Protein AF-A0A3L6QMI7-F1 (afdb_monomer_lite)

InterPro domains:
  IPR055312 F-box/LRR-repeat protein 15-like [PTHR34709] (1-131)
  IPR055411 F-box/LRR-repeat protein 15/At3g58940/PEG3-like, LRR domain [PF24758] (4-107)

Radius of gyration: 17.16 Å; chains: 1; bounding box: 44×55×35 Å

pLDDT: mean 78.12, std 17.53, range [36.97, 97.94]

Foldseek 3Di:
DDAVCPDQEDEAEDAPDADDDPPDDHQNANHQYYEYANYAYQVDVNLVRYLQHAYYYAYQHDHALEHEAAHAHHQEYHAAHEDDANQEYAHQYQNHAEYEHHYEHELNYDYHDNYPNHNYYYYDYHHPPDDDPPDDDDDDDDDDDDD

Sequence (147 aa):
MPSFARARSIRLNVNQLHLTPPARGGEFPVLERLSFTNCRFDAGALISRCPRLRVLELICCRALDTITVHSATVEELLVTGEGRRLRGVDIVAPLLKKFTLHSDVSVDFSMSLLAPMVENLSWNCRFACWLDPHKAVGMRLGRGGGA

Organism: Panicum miliaceum (NCBI:txid4540)

Secondary structure (DSSP, 8-state):
----TT-SEEEEE-SS-EEPPPSS----TT--EEEEES-EE-SHHHHTT-TT--EEEEES--S-SEEEEE-SS--EEEEEEEEEEEEEEEEE-TT--EEEEEEEEEEEEEEEEE-TT--EEEEEEEE---S-TT-------------

Structure (mmCIF, N/CA/C/O backbone):
data_AF-A0A3L6QMI7-F1
#
_entry.id   AF-A0A3L6QMI7-F1
#
loop_
_atom_site.group_PDB
_atom_site.id
_atom_site.type_symbol
_atom_site.label_atom_id
_atom_site.label_alt_id
_atom_site.label_comp_id
_atom_site.label_asym_id
_atom_site.label_entity_id
_atom_site.label_seq_id
_atom_site.pdbx_PDB_ins_code
_atom_site.Cartn_x
_atom_site.Cartn_y
_atom_site.Cartn_z
_atom_site.occupancy
_atom_site.B_iso_or_equiv
_atom_site.auth_seq_id
_atom_site.auth_comp_id
_atom_site.auth_asym_id
_atom_site.auth_atom_id
_atom_site.pdbx_PDB_model_num
ATOM 1 N N . MET A 1 1 ? -18.510 -14.373 -7.075 1.00 49.72 1 MET A N 1
ATOM 2 C CA . MET A 1 1 ? -17.507 -14.759 -6.056 1.00 49.72 1 MET A CA 1
ATOM 3 C C . MET A 1 1 ? -18.198 -14.909 -4.710 1.00 49.72 1 MET A C 1
ATOM 5 O O . MET A 1 1 ? -19.125 -14.143 -4.471 1.00 49.72 1 MET A O 1
ATOM 9 N N . PRO A 1 2 ? -17.780 -15.859 -3.858 1.00 49.62 2 PRO A N 1
ATOM 10 C CA . PRO A 1 2 ? -18.328 -16.007 -2.511 1.00 49.62 2 PRO A CA 1
ATOM 11 C C . PRO A 1 2 ? -18.156 -14.709 -1.710 1.00 49.62 2 PRO A C 1
ATOM 13 O O . PRO A 1 2 ? -17.102 -14.073 -1.759 1.00 49.62 2 PRO A O 1
ATOM 16 N N . SER A 1 3 ? -19.200 -14.293 -0.992 1.00 59.81 3 SER A N 1
ATOM 17 C CA . SER A 1 3 ? -19.146 -13.134 -0.104 1.00 59.81 3 SER A CA 1
ATOM 18 C C . SER A 1 3 ? -18.287 -13.480 1.109 1.00 59.81 3 SER A C 1
ATOM 20 O O . SER A 1 3 ? -18.748 -14.127 2.051 1.00 59.81 3 SER A O 1
ATOM 22 N N . PHE A 1 4 ? -17.033 -13.042 1.114 1.00 68.12 4 PHE A N 1
ATOM 23 C CA . PHE A 1 4 ? -16.136 -13.194 2.260 1.00 68.12 4 PHE A CA 1
ATOM 24 C C . PHE A 1 4 ? -16.458 -12.185 3.374 1.00 68.12 4 PHE A C 1
ATOM 26 O O . PHE A 1 4 ? -15.569 -11.547 3.927 1.00 68.12 4 PHE A O 1
ATOM 33 N N . ALA A 1 5 ? -17.739 -12.045 3.725 1.00 71.06 5 ALA A N 1
ATOM 34 C CA . ALA A 1 5 ? -18.245 -11.032 4.653 1.00 71.06 5 ALA A CA 1
ATOM 35 C C . ALA A 1 5 ? -17.635 -11.126 6.062 1.00 71.06 5 ALA A C 1
ATOM 37 O O . ALA A 1 5 ? -17.712 -10.177 6.835 1.00 71.06 5 ALA A O 1
ATOM 38 N N . ARG A 1 6 ? -17.028 -12.271 6.400 1.00 81.25 6 ARG A N 1
ATOM 39 C CA . ARG A 1 6 ? -16.357 -12.525 7.683 1.00 81.25 6 ARG A CA 1
ATOM 40 C C . ARG A 1 6 ? -14.831 -12.587 7.582 1.00 81.25 6 ARG A C 1
ATOM 42 O O . ARG A 1 6 ? -14.176 -12.741 8.611 1.00 81.25 6 ARG A O 1
ATOM 49 N N . ALA A 1 7 ? -14.257 -12.509 6.381 1.00 85.94 7 ALA A N 1
ATOM 50 C CA . ALA A 1 7 ? -12.811 -12.598 6.223 1.00 85.94 7 ALA A CA 1
ATOM 51 C C . ALA A 1 7 ? -12.149 -11.310 6.713 1.00 85.94 7 ALA A C 1
ATOM 53 O O . ALA A 1 7 ? -12.439 -10.223 6.221 1.00 85.94 7 ALA A O 1
ATOM 54 N N . ARG A 1 8 ? -11.242 -11.456 7.681 1.00 91.00 8 ARG A N 1
ATOM 55 C CA . ARG A 1 8 ? -10.414 -10.355 8.198 1.00 91.00 8 ARG A CA 1
ATOM 56 C C . ARG A 1 8 ? -9.059 -10.251 7.512 1.00 91.00 8 ARG A C 1
ATOM 58 O O . ARG A 1 8 ? -8.432 -9.201 7.564 1.00 91.00 8 ARG A O 1
ATOM 65 N N . SER A 1 9 ? -8.624 -11.324 6.861 1.00 92.62 9 SER A N 1
ATOM 66 C CA . SER A 1 9 ? -7.364 -11.391 6.132 1.00 92.62 9 SER A CA 1
ATOM 67 C C . SER A 1 9 ? -7.583 -12.097 4.802 1.00 92.62 9 SER A C 1
ATOM 69 O O . SER A 1 9 ? -8.156 -13.188 4.769 1.00 92.62 9 SER A O 1
ATOM 71 N N . ILE A 1 10 ? -7.145 -11.471 3.714 1.00 88.75 10 ILE A N 1
ATOM 72 C CA . ILE A 1 10 ? -7.153 -12.044 2.370 1.00 88.75 10 ILE A CA 1
ATOM 73 C C . ILE A 1 10 ? -5.737 -11.944 1.812 1.00 88.75 10 ILE A C 1
ATOM 75 O O . ILE A 1 10 ? -5.151 -10.864 1.758 1.00 88.75 10 ILE A O 1
ATOM 79 N N . ARG A 1 11 ? -5.204 -13.082 1.364 1.00 89.00 11 ARG A N 1
ATOM 80 C CA . ARG A 1 11 ? -3.946 -13.159 0.624 1.00 89.00 11 ARG A CA 1
ATOM 81 C C . ARG A 1 11 ? -4.220 -13.738 -0.754 1.00 89.00 11 ARG A C 1
ATOM 83 O O . ARG A 1 11 ? -4.779 -14.825 -0.871 1.00 89.00 11 ARG A O 1
ATOM 90 N N . LEU A 1 12 ? -3.816 -13.014 -1.786 1.00 84.31 12 LEU A N 1
ATOM 91 C CA . LEU A 1 12 ? -3.996 -13.384 -3.181 1.00 84.31 12 LEU A CA 1
ATOM 92 C C . LEU A 1 12 ? -2.621 -13.525 -3.819 1.00 84.31 12 LEU A C 1
ATOM 94 O O . LEU A 1 12 ? -1.958 -12.530 -4.093 1.00 84.31 12 LEU A O 1
ATOM 98 N N . ASN A 1 13 ? -2.202 -14.767 -4.048 1.00 84.94 13 ASN A N 1
ATOM 99 C CA . ASN A 1 13 ? -1.016 -15.085 -4.833 1.00 84.94 13 ASN A CA 1
ATOM 100 C C . ASN A 1 13 ? -1.475 -15.635 -6.179 1.00 84.94 13 ASN A C 1
ATOM 102 O O . ASN A 1 13 ? -1.874 -16.797 -6.270 1.00 84.94 13 ASN A O 1
ATOM 106 N N . VAL A 1 14 ? -1.496 -14.781 -7.200 1.00 73.06 14 VAL A N 1
ATOM 107 C CA . VAL A 1 14 ? -2.039 -15.152 -8.506 1.00 73.06 14 VAL A CA 1
ATOM 108 C C . VAL A 1 14 ? -1.064 -14.743 -9.598 1.00 73.06 14 VAL A C 1
ATOM 110 O O . VAL A 1 14 ? -0.921 -13.571 -9.938 1.00 73.06 14 VAL A O 1
ATOM 113 N N . ASN A 1 15 ? -0.380 -15.731 -10.170 1.00 71.94 15 ASN A N 1
ATOM 114 C CA . ASN A 1 15 ? 0.609 -15.498 -11.212 1.00 71.94 15 ASN A CA 1
ATOM 115 C C . ASN A 1 15 ? -0.056 -15.018 -12.509 1.00 71.94 15 ASN A C 1
ATOM 117 O O . ASN A 1 15 ? -0.797 -15.758 -13.144 1.00 71.94 15 ASN A O 1
ATOM 121 N N . GLN A 1 16 ? 0.270 -13.791 -12.926 1.00 63.25 16 GLN A N 1
ATOM 122 C CA . GLN A 1 16 ? -0.069 -13.215 -14.242 1.00 63.25 16 GLN A CA 1
ATOM 123 C C . GLN A 1 16 ? -1.563 -13.028 -14.561 1.00 63.25 16 GLN A C 1
ATOM 125 O O . GLN A 1 16 ? -1.882 -12.526 -15.637 1.00 63.25 16 GLN A O 1
ATOM 130 N N . LEU A 1 17 ? -2.475 -13.331 -13.640 1.00 64.69 17 LEU A N 1
ATOM 131 C CA . LEU A 1 17 ? -3.893 -13.040 -13.828 1.00 64.69 17 LEU A CA 1
ATOM 132 C C . LEU A 1 17 ? -4.187 -11.569 -13.531 1.00 64.69 17 LEU A C 1
ATOM 134 O O . LEU A 1 17 ? -3.773 -11.016 -12.508 1.00 64.69 17 LEU A O 1
ATOM 138 N N . HIS A 1 18 ? -4.916 -10.948 -14.455 1.00 64.31 18 HIS A N 1
ATOM 139 C CA . HIS A 1 18 ? -5.540 -9.653 -14.237 1.00 64.31 18 HIS A CA 1
ATOM 140 C C . HIS A 1 18 ? -6.736 -9.857 -13.317 1.00 64.31 18 HIS A C 1
ATOM 142 O O . HIS A 1 18 ? -7.742 -10.445 -13.706 1.00 64.31 18 HIS A O 1
ATOM 148 N N . LEU A 1 19 ? -6.606 -9.398 -12.079 1.00 63.03 19 LEU A N 1
ATOM 149 C CA . LEU A 1 19 ? -7.705 -9.411 -11.132 1.00 63.03 19 LEU A CA 1
ATOM 150 C C . LEU A 1 19 ? -8.490 -8.114 -11.330 1.00 63.03 19 LEU A C 1
ATOM 152 O O . LEU A 1 19 ? -8.003 -7.028 -11.030 1.00 63.03 19 LEU A O 1
ATOM 156 N N . THR A 1 20 ? -9.701 -8.216 -11.867 1.00 61.28 20 THR A N 1
ATOM 157 C CA . THR A 1 20 ? -10.639 -7.091 -11.890 1.00 61.28 20 THR A CA 1
ATOM 158 C C . THR A 1 20 ? -11.526 -7.195 -10.650 1.00 61.28 20 THR A C 1
ATOM 160 O O . THR A 1 20 ? -12.119 -8.256 -10.422 1.00 61.28 20 THR A O 1
ATOM 163 N N . PRO A 1 21 ? -11.642 -6.141 -9.824 1.00 59.41 21 PRO A N 1
ATOM 164 C CA . PRO A 1 21 ? -12.670 -6.110 -8.795 1.00 59.41 21 PRO A CA 1
ATOM 165 C C . PRO A 1 21 ? -14.043 -6.316 -9.460 1.00 59.41 21 PRO A C 1
ATOM 167 O O 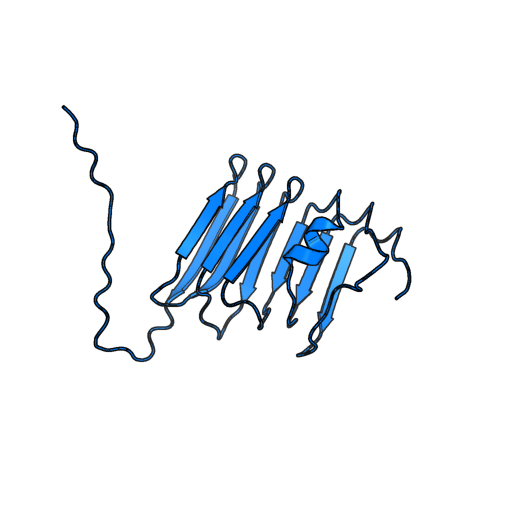. PRO A 1 21 ? -14.308 -5.705 -10.497 1.00 59.41 21 PRO A O 1
ATOM 170 N N . PRO A 1 22 ? -14.933 -7.165 -8.916 1.00 56.81 22 PRO A N 1
ATOM 171 C CA . PRO A 1 22 ? -16.249 -7.359 -9.513 1.00 56.81 22 PRO A CA 1
ATOM 172 C C . PRO A 1 22 ? -17.025 -6.036 -9.512 1.00 56.81 22 PRO A C 1
ATOM 174 O O . PRO A 1 22 ? -17.085 -5.363 -8.480 1.00 56.81 22 PRO A O 1
ATOM 177 N N . ALA A 1 23 ? -17.626 -5.697 -10.658 1.00 56.66 23 ALA A N 1
ATOM 178 C CA . ALA A 1 23 ? -18.305 -4.424 -10.925 1.00 56.66 23 ALA A CA 1
ATOM 179 C C . ALA A 1 23 ? -19.511 -4.137 -10.010 1.00 56.66 23 ALA A C 1
ATOM 181 O O . ALA A 1 23 ? -19.942 -2.993 -9.891 1.00 56.66 23 ALA A O 1
ATOM 182 N N . ARG A 1 24 ? -20.076 -5.165 -9.364 1.00 53.94 24 ARG A N 1
ATOM 183 C CA . ARG A 1 24 ? -21.168 -5.049 -8.393 1.00 53.94 24 ARG A CA 1
ATOM 184 C C . ARG A 1 24 ? -20.981 -6.071 -7.279 1.00 53.94 24 ARG A C 1
ATOM 186 O O . ARG A 1 24 ? -20.748 -7.243 -7.561 1.00 53.94 24 ARG A O 1
ATOM 193 N N . GLY A 1 25 ? -21.148 -5.624 -6.036 1.00 57.06 25 GLY A N 1
ATOM 194 C CA . GLY A 1 25 ? -21.323 -6.493 -4.872 1.00 57.06 25 GLY A CA 1
ATOM 195 C C . GLY A 1 25 ? -20.034 -7.105 -4.320 1.00 57.06 25 GLY A C 1
ATOM 196 O O . GLY A 1 25 ? -19.351 -7.900 -4.963 1.00 57.06 25 GLY A O 1
ATOM 197 N N . GLY A 1 26 ? -19.727 -6.755 -3.075 1.00 64.69 26 GLY A N 1
ATOM 198 C CA . GLY A 1 26 ? -18.705 -7.410 -2.265 1.00 64.69 26 GLY A CA 1
ATOM 199 C C . GLY A 1 26 ? -17.945 -6.409 -1.413 1.00 64.69 26 GLY A C 1
ATOM 200 O O . GLY A 1 26 ? -16.731 -6.277 -1.543 1.00 64.69 26 GLY A O 1
ATOM 201 N N . GLU A 1 27 ? -18.640 -5.653 -0.577 1.00 73.81 27 GLU A N 1
ATOM 202 C CA . GLU A 1 27 ? -17.933 -4.960 0.492 1.00 73.81 27 GLU A CA 1
ATOM 203 C C . GLU A 1 27 ? -17.214 -5.990 1.362 1.00 73.81 27 GLU A C 1
ATOM 205 O O . GLU A 1 27 ? -17.693 -7.113 1.563 1.00 73.81 27 GLU A O 1
ATOM 210 N N . PHE A 1 28 ? -16.054 -5.600 1.871 1.00 82.62 28 PHE A N 1
ATOM 211 C CA . PHE A 1 28 ? -15.297 -6.398 2.820 1.00 82.62 28 PHE A CA 1
ATOM 212 C C . PHE A 1 28 ? -15.320 -5.671 4.170 1.00 82.62 28 PHE A C 1
ATOM 214 O O . PHE A 1 28 ? -14.307 -5.113 4.596 1.00 82.62 28 PHE A O 1
ATOM 221 N N . PRO A 1 29 ? -16.486 -5.625 4.846 1.00 83.69 29 PRO A N 1
ATOM 222 C CA . PRO A 1 29 ? -16.735 -4.704 5.957 1.00 83.69 29 PRO A CA 1
ATOM 223 C C . PRO A 1 29 ? -15.859 -4.975 7.182 1.00 83.69 29 PRO A C 1
ATOM 225 O O . PRO A 1 29 ? -15.701 -4.107 8.036 1.00 83.69 29 PRO A O 1
ATOM 228 N N . VAL A 1 30 ? -15.297 -6.180 7.285 1.00 90.06 30 VAL A N 1
ATOM 229 C CA . VAL A 1 30 ? -14.444 -6.606 8.401 1.00 90.06 30 VAL A CA 1
ATOM 230 C C . VAL A 1 30 ? -13.009 -6.911 7.978 1.00 90.06 30 VAL A C 1
ATOM 232 O O . VAL A 1 30 ? -12.245 -7.41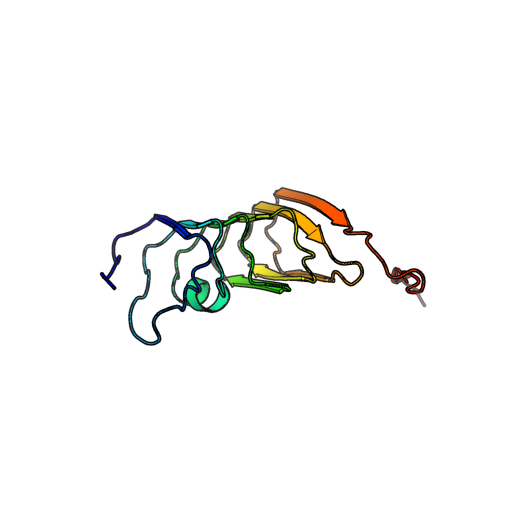4 8.796 1.00 90.06 30 VAL A O 1
ATOM 235 N N . LEU A 1 31 ? -12.637 -6.653 6.721 1.00 91.81 31 LEU A N 1
ATOM 236 C CA . LEU A 1 31 ? -11.299 -6.964 6.234 1.00 91.81 31 LEU A CA 1
ATOM 237 C C . LEU A 1 31 ? -10.290 -5.969 6.792 1.00 91.81 31 LEU A C 1
ATOM 239 O O . LEU A 1 31 ? -10.379 -4.773 6.539 1.00 91.81 31 LEU A O 1
ATOM 243 N N . GLU A 1 32 ? -9.327 -6.496 7.537 1.00 95.06 32 GLU A N 1
ATOM 244 C CA . GLU A 1 32 ? -8.280 -5.733 8.211 1.00 95.06 32 GLU A CA 1
ATOM 245 C C . GLU A 1 32 ? -6.935 -5.873 7.500 1.00 95.06 32 GLU A C 1
ATOM 247 O O . GLU A 1 32 ? -6.114 -4.961 7.568 1.00 95.06 32 GLU A O 1
ATOM 252 N N . ARG A 1 33 ? -6.696 -6.993 6.808 1.00 95.00 33 ARG A N 1
ATOM 253 C CA . ARG A 1 33 ? -5.443 -7.267 6.097 1.00 95.00 33 ARG A CA 1
ATOM 254 C C . ARG A 1 33 ? -5.698 -7.738 4.671 1.00 95.00 33 ARG A C 1
ATOM 256 O O . ARG A 1 33 ? -6.492 -8.651 4.440 1.00 95.00 33 ARG A O 1
ATOM 263 N N . LEU A 1 34 ? -4.975 -7.152 3.728 1.00 90.94 34 LEU A N 1
ATOM 264 C CA . LEU A 1 34 ? -5.042 -7.488 2.314 1.00 90.94 34 LEU A CA 1
ATOM 265 C C . LEU A 1 34 ? -3.629 -7.574 1.745 1.00 90.94 34 LEU A C 1
ATOM 267 O O . LEU A 1 34 ? -2.859 -6.623 1.835 1.00 90.94 34 LEU A O 1
ATOM 271 N N . SER A 1 35 ? -3.296 -8.719 1.163 1.00 90.75 35 SER A N 1
ATOM 272 C CA . SER A 1 35 ? -1.966 -8.994 0.628 1.00 90.75 35 SER A CA 1
ATOM 273 C C . SER A 1 35 ? -2.070 -9.521 -0.795 1.00 90.75 35 SER A C 1
ATOM 275 O O . SER A 1 35 ? -2.765 -10.507 -1.052 1.00 90.75 35 SER A O 1
ATOM 277 N N . PHE A 1 36 ? -1.388 -8.862 -1.723 1.00 86.50 36 PHE A N 1
ATOM 278 C CA . PHE A 1 36 ? -1.265 -9.278 -3.111 1.00 86.50 36 PHE A CA 1
ATOM 279 C C . PHE A 1 36 ? 0.158 -9.719 -3.392 1.00 86.50 36 PHE A C 1
ATOM 281 O O . PHE A 1 36 ? 1.114 -9.023 -3.067 1.00 86.50 36 PHE A O 1
ATOM 288 N N . THR A 1 37 ? 0.295 -10.863 -4.047 1.00 86.88 37 THR A N 1
ATOM 289 C CA . THR A 1 37 ? 1.575 -11.400 -4.487 1.00 86.88 37 THR A CA 1
ATOM 290 C C . THR A 1 37 ? 1.484 -11.780 -5.958 1.00 86.88 37 THR A C 1
ATOM 292 O O . THR A 1 37 ? 0.561 -12.482 -6.366 1.00 86.88 37 THR A O 1
ATOM 295 N N . ASN A 1 38 ? 2.434 -11.313 -6.769 1.00 80.88 38 ASN A N 1
ATOM 296 C CA . ASN A 1 38 ? 2.561 -11.639 -8.197 1.00 80.88 38 ASN A CA 1
ATOM 297 C C . ASN A 1 38 ? 1.364 -11.236 -9.086 1.00 80.88 38 ASN A C 1
ATOM 299 O O . ASN A 1 38 ? 1.292 -11.647 -10.253 1.00 80.88 38 ASN A O 1
ATOM 303 N N . CYS A 1 39 ? 0.466 -10.397 -8.565 1.00 71.25 39 CYS A N 1
ATOM 304 C CA . CYS A 1 39 ? -0.794 -10.025 -9.199 1.00 71.25 39 CYS A CA 1
ATOM 305 C C . CYS A 1 39 ? -0.652 -8.842 -10.170 1.00 71.25 39 CYS A C 1
ATOM 307 O O . CYS A 1 39 ? 0.231 -7.985 -10.049 1.00 71.25 39 CYS A O 1
ATOM 309 N N . ARG A 1 40 ? -1.570 -8.775 -11.141 1.00 72.12 40 ARG A N 1
ATOM 310 C CA . ARG A 1 40 ? -1.835 -7.576 -11.944 1.00 72.12 40 ARG A CA 1
ATOM 311 C C . ARG A 1 40 ? -3.143 -6.966 -11.444 1.00 72.12 40 ARG A C 1
ATOM 313 O O . ARG A 1 40 ? -4.204 -7.527 -11.706 1.00 72.12 40 ARG A O 1
ATOM 320 N N . PHE A 1 41 ? -3.058 -5.889 -10.664 1.00 65.44 41 PHE A N 1
ATOM 321 C CA . PHE A 1 41 ? -4.197 -5.394 -9.893 1.00 65.44 41 PHE A CA 1
ATOM 322 C C . PHE A 1 41 ? -4.209 -3.873 -9.772 1.00 65.44 41 PHE A C 1
ATOM 324 O O . PHE A 1 41 ? -3.166 -3.294 -9.488 1.00 65.44 41 PHE A O 1
ATOM 331 N N . ASP A 1 42 ? -5.382 -3.259 -9.929 1.00 67.88 42 ASP A N 1
ATOM 332 C CA . ASP A 1 42 ? -5.635 -1.886 -9.491 1.00 67.88 42 ASP A CA 1
ATOM 333 C C . ASP A 1 42 ? -6.086 -1.920 -8.026 1.00 67.88 42 ASP A C 1
ATOM 335 O O . ASP A 1 42 ? -7.226 -2.268 -7.704 1.00 67.88 42 ASP A O 1
ATOM 339 N N . ALA A 1 43 ? -5.152 -1.602 -7.128 1.00 66.38 43 ALA A N 1
ATOM 340 C CA . ALA A 1 43 ? -5.392 -1.621 -5.692 1.00 66.38 43 ALA A CA 1
ATOM 341 C C . ALA A 1 43 ? -6.482 -0.623 -5.266 1.00 66.38 43 ALA A C 1
ATOM 343 O O . ALA A 1 43 ? -7.218 -0.907 -4.317 1.00 66.38 43 ALA A O 1
ATOM 344 N N . GLY A 1 44 ? -6.641 0.500 -5.978 1.00 70.44 44 GLY A N 1
ATOM 345 C CA . GLY A 1 44 ? -7.534 1.590 -5.582 1.00 70.44 44 GLY A CA 1
ATOM 346 C C . GLY A 1 44 ? -8.995 1.155 -5.483 1.00 70.44 44 GLY A C 1
ATOM 347 O O . GLY A 1 44 ? -9.665 1.415 -4.482 1.00 70.44 44 GLY A O 1
ATOM 348 N N . ALA A 1 45 ? -9.470 0.399 -6.473 1.00 72.19 45 ALA A N 1
ATOM 349 C CA . ALA A 1 45 ? -10.861 -0.043 -6.552 1.00 72.19 45 ALA A CA 1
ATOM 350 C C . ALA A 1 45 ? -11.270 -1.066 -5.472 1.00 72.19 45 ALA A C 1
ATOM 352 O O . ALA A 1 45 ? -12.461 -1.252 -5.218 1.00 72.19 45 ALA A O 1
ATOM 353 N N . LEU A 1 46 ? -10.313 -1.749 -4.839 1.00 75.38 46 LEU A N 1
ATOM 354 C CA . LEU A 1 46 ? -10.594 -2.683 -3.744 1.00 75.38 46 LEU A CA 1
ATOM 355 C C . LEU A 1 46 ? -10.369 -2.051 -2.376 1.00 75.38 46 LEU A C 1
ATOM 357 O O . LEU A 1 46 ? -11.136 -2.331 -1.459 1.00 75.38 46 LEU A O 1
ATOM 361 N N . ILE A 1 47 ? -9.370 -1.175 -2.245 1.00 80.06 47 ILE A N 1
ATOM 362 C CA . ILE A 1 47 ? -9.132 -0.398 -1.023 1.00 80.06 47 ILE A CA 1
ATOM 363 C C . ILE A 1 47 ? -10.392 0.392 -0.647 1.00 80.06 47 ILE A C 1
ATOM 365 O O . ILE A 1 47 ? -10.811 0.351 0.509 1.00 80.06 47 ILE A O 1
ATOM 369 N N . SER A 1 48 ? -11.064 1.007 -1.626 1.00 82.12 48 SER A N 1
ATOM 370 C CA . SER A 1 48 ? -12.314 1.753 -1.415 1.00 82.12 48 SER A CA 1
ATOM 371 C C . SER A 1 48 ? -13.476 0.906 -0.869 1.00 82.12 48 SER A C 1
ATOM 373 O O . SER A 1 48 ? -14.429 1.451 -0.320 1.00 82.12 48 SER A O 1
ATOM 375 N N . ARG A 1 49 ? -13.398 -0.429 -0.971 1.00 81.81 49 ARG A N 1
ATOM 376 C CA . ARG A 1 49 ? -14.420 -1.387 -0.503 1.00 81.81 49 ARG A CA 1
ATOM 377 C C . ARG A 1 49 ? -14.111 -2.009 0.861 1.00 81.81 49 ARG A C 1
ATOM 379 O O . ARG A 1 49 ? -14.856 -2.887 1.308 1.00 81.81 49 ARG A O 1
ATOM 386 N N . CYS A 1 50 ? -13.009 -1.615 1.494 1.00 88.06 50 CYS A N 1
ATOM 387 C CA . CYS A 1 50 ? -12.512 -2.216 2.729 1.00 88.06 50 CYS A CA 1
ATOM 388 C C . CYS A 1 50 ? -12.454 -1.161 3.852 1.00 88.06 50 CYS A C 1
ATOM 390 O O . CYS A 1 50 ? -11.373 -0.673 4.177 1.00 88.06 50 CYS A O 1
ATOM 392 N N . PRO A 1 51 ? -13.590 -0.813 4.488 1.00 89.06 51 PRO A N 1
ATOM 393 C CA . PRO A 1 51 ? -13.678 0.293 5.453 1.00 89.06 51 PRO A CA 1
ATOM 394 C C . PRO A 1 51 ? -12.926 0.053 6.772 1.00 89.06 51 PRO A C 1
ATOM 396 O O . PRO A 1 51 ? -12.919 0.917 7.641 1.00 89.06 51 PRO A O 1
ATOM 399 N N . ARG A 1 52 ? -12.342 -1.133 6.967 1.00 92.94 52 ARG A N 1
ATOM 400 C CA . ARG A 1 52 ? -11.545 -1.491 8.149 1.00 92.94 52 ARG A CA 1
ATOM 401 C C . ARG A 1 52 ? -10.130 -1.930 7.791 1.00 92.94 52 ARG A C 1
ATOM 403 O O . ARG A 1 52 ? -9.450 -2.504 8.638 1.00 92.94 52 ARG A O 1
ATOM 410 N N . LEU A 1 53 ? -9.689 -1.683 6.557 1.00 94.50 53 LEU A N 1
ATOM 411 C CA . LEU A 1 53 ? -8.387 -2.141 6.099 1.00 94.50 53 LEU A CA 1
ATOM 412 C C . LEU A 1 53 ? -7.282 -1.417 6.861 1.00 94.50 53 LEU A C 1
ATOM 414 O O . LEU A 1 53 ? -7.161 -0.202 6.743 1.00 94.50 53 LEU A O 1
ATOM 418 N N . ARG A 1 54 ? -6.469 -2.170 7.599 1.00 96.50 54 ARG A N 1
ATOM 419 C CA . ARG A 1 54 ? -5.333 -1.663 8.375 1.00 96.50 54 ARG A CA 1
ATOM 420 C C . ARG A 1 54 ? -4.002 -1.997 7.726 1.00 96.50 54 ARG A C 1
ATOM 422 O O . ARG A 1 54 ? -3.088 -1.192 7.800 1.00 96.50 54 ARG A O 1
ATOM 429 N N . VAL A 1 55 ? -3.887 -3.158 7.087 1.00 96.94 55 VAL A N 1
ATOM 430 C CA . VAL A 1 55 ? -2.633 -3.609 6.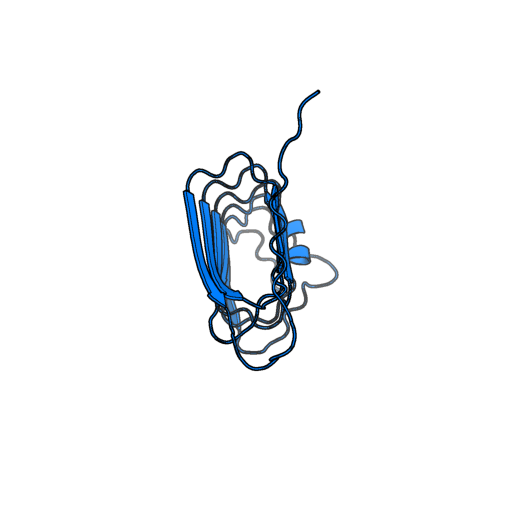474 1.00 96.94 55 VAL A CA 1
ATOM 431 C C . VAL A 1 55 ? -2.835 -3.891 4.998 1.00 96.94 55 VAL A C 1
ATOM 433 O O . VAL A 1 55 ? -3.703 -4.688 4.630 1.00 96.94 55 VAL A O 1
ATOM 436 N N . LEU A 1 56 ? -1.999 -3.271 4.172 1.00 94.00 56 LEU A N 1
ATOM 437 C CA . LEU A 1 56 ? -1.933 -3.499 2.738 1.00 94.00 56 LEU A CA 1
ATOM 438 C C . LEU A 1 56 ? -0.520 -3.930 2.335 1.00 94.00 56 LEU A C 1
ATOM 440 O O . LEU A 1 56 ? 0.452 -3.216 2.573 1.00 94.00 56 LEU A O 1
ATOM 444 N N . GLU A 1 57 ? -0.417 -5.079 1.676 1.00 93.06 57 GLU A N 1
ATOM 445 C CA . GLU A 1 57 ? 0.840 -5.598 1.137 1.00 93.06 57 GLU A CA 1
ATOM 446 C C . GLU A 1 57 ? 0.727 -5.772 -0.382 1.00 93.06 57 GLU A C 1
ATOM 448 O O . GLU A 1 57 ? -0.174 -6.447 -0.884 1.00 93.06 57 GLU A O 1
ATOM 453 N N . LEU A 1 58 ? 1.660 -5.176 -1.119 1.00 88.88 58 LEU A N 1
ATOM 454 C CA . LEU A 1 58 ? 1.796 -5.264 -2.568 1.00 88.88 58 LEU A CA 1
ATOM 455 C C . LEU A 1 58 ? 3.174 -5.853 -2.878 1.00 88.88 58 LEU A C 1
ATOM 457 O O . LEU A 1 58 ? 4.176 -5.147 -2.836 1.00 88.88 58 LEU A O 1
ATOM 461 N N . ILE A 1 59 ? 3.223 -7.153 -3.161 1.00 88.25 59 ILE A N 1
ATOM 462 C CA . ILE A 1 59 ? 4.460 -7.924 -3.321 1.00 88.25 59 ILE A CA 1
ATOM 463 C C . ILE A 1 59 ? 4.573 -8.396 -4.770 1.00 88.25 59 ILE A C 1
ATOM 465 O O . ILE A 1 59 ? 3.721 -9.126 -5.278 1.00 88.25 59 ILE A O 1
ATOM 469 N N . CYS A 1 60 ? 5.641 -8.008 -5.458 1.00 83.19 60 CYS A N 1
ATOM 470 C CA . CYS A 1 60 ? 5.931 -8.395 -6.838 1.00 83.19 60 CYS A CA 1
ATOM 471 C C . CYS A 1 60 ? 4.753 -8.144 -7.805 1.00 83.19 60 CYS A C 1
ATOM 473 O O . CYS A 1 60 ? 4.553 -8.895 -8.764 1.00 83.19 60 CYS A O 1
ATOM 475 N N . CYS A 1 61 ? 3.944 -7.107 -7.559 1.00 76.25 61 CYS A N 1
ATOM 476 C CA . CYS A 1 61 ? 2.802 -6.752 -8.401 1.00 76.25 61 CYS A CA 1
ATOM 477 C C . CYS A 1 61 ? 3.281 -6.085 -9.701 1.00 76.25 61 CYS A C 1
ATOM 479 O O . CYS A 1 61 ? 4.072 -5.148 -9.680 1.00 76.25 61 CYS A O 1
ATOM 481 N N . ARG A 1 62 ? 2.831 -6.587 -10.859 1.00 67.94 62 ARG A N 1
ATOM 482 C CA . ARG A 1 62 ? 3.486 -6.337 -12.166 1.00 67.94 62 ARG A CA 1
ATOM 483 C C . ARG A 1 62 ? 2.781 -5.345 -13.097 1.00 67.94 62 ARG A C 1
ATOM 485 O O . ARG A 1 62 ? 3.265 -5.155 -14.209 1.00 67.94 62 ARG A O 1
ATOM 492 N N . ALA A 1 63 ? 1.643 -4.781 -12.694 1.00 60.06 63 ALA A N 1
ATOM 493 C CA . ALA A 1 63 ? 0.755 -4.018 -13.584 1.00 60.06 63 ALA A CA 1
ATOM 494 C C . ALA A 1 63 ? 0.659 -2.512 -13.305 1.00 60.06 63 ALA A C 1
ATOM 496 O O . ALA A 1 63 ? -0.099 -1.844 -13.997 1.00 60.06 63 ALA A O 1
ATOM 497 N N . LEU A 1 64 ? 1.377 -1.984 -12.313 1.00 65.31 64 LEU A N 1
ATOM 498 C CA . LEU A 1 64 ? 1.249 -0.587 -11.908 1.00 65.31 64 LEU A CA 1
ATOM 499 C C . LEU A 1 64 ? 2.579 0.137 -12.117 1.00 65.31 64 LEU A C 1
ATOM 501 O O . LEU A 1 64 ? 3.527 -0.087 -11.369 1.00 65.31 64 LEU A O 1
ATOM 505 N N . ASP A 1 65 ? 2.637 1.001 -13.132 1.00 79.12 65 ASP A N 1
ATOM 506 C CA . ASP A 1 65 ? 3.729 1.974 -13.281 1.00 79.12 65 ASP A CA 1
ATOM 507 C C . ASP A 1 65 ? 3.679 3.006 -12.146 1.00 79.12 65 ASP A C 1
ATOM 509 O O . ASP A 1 65 ? 4.717 3.482 -11.692 1.00 79.12 65 ASP A O 1
ATOM 513 N N . THR A 1 66 ? 2.478 3.291 -11.639 1.00 84.00 66 THR A N 1
ATOM 514 C CA . THR A 1 66 ? 2.244 4.165 -10.490 1.00 84.00 66 THR A CA 1
ATOM 515 C C . THR A 1 66 ? 1.360 3.457 -9.475 1.00 84.00 66 THR A C 1
ATOM 517 O O . THR A 1 66 ? 0.305 2.931 -9.826 1.00 84.00 66 THR A O 1
ATOM 520 N N . ILE A 1 67 ? 1.773 3.451 -8.211 1.00 84.94 67 ILE A N 1
ATOM 521 C CA . ILE A 1 67 ? 0.985 2.895 -7.108 1.00 84.94 67 ILE A CA 1
ATOM 522 C C . ILE A 1 67 ? 0.195 4.021 -6.450 1.00 84.94 67 ILE A C 1
ATOM 524 O O . ILE A 1 67 ? 0.786 4.952 -5.913 1.00 84.94 67 ILE A O 1
ATOM 528 N N . THR A 1 68 ? -1.132 3.910 -6.454 1.00 87.69 68 THR A N 1
ATOM 529 C CA . THR A 1 68 ? -2.041 4.859 -5.798 1.00 87.69 68 THR A CA 1
ATOM 530 C C . THR A 1 68 ? -2.731 4.196 -4.610 1.00 87.69 68 THR A C 1
ATOM 532 O O . THR A 1 68 ? -3.458 3.212 -4.778 1.00 87.69 68 THR A O 1
ATOM 535 N N . VAL A 1 69 ? -2.520 4.725 -3.405 1.00 89.25 69 V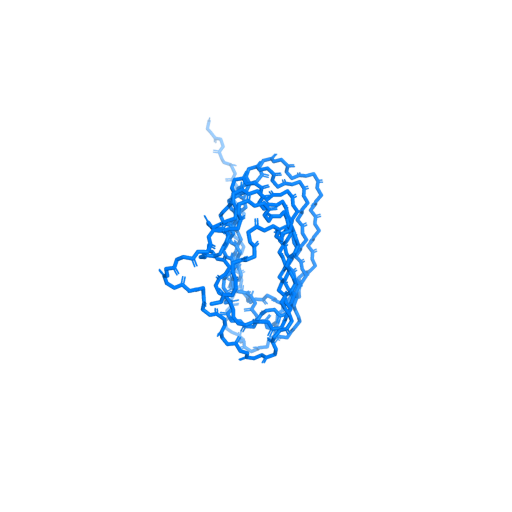AL A N 1
ATOM 536 C CA . VAL A 1 69 ? -3.144 4.236 -2.166 1.00 89.25 69 VAL A CA 1
ATOM 537 C C . VAL A 1 69 ? -3.848 5.393 -1.480 1.00 89.25 69 VAL A C 1
ATOM 539 O O . VAL A 1 69 ? -3.226 6.180 -0.772 1.00 89.25 69 VAL A O 1
ATOM 542 N N . HIS A 1 70 ? -5.161 5.485 -1.668 1.00 91.81 70 HIS A N 1
ATOM 543 C CA . HIS A 1 70 ? -6.007 6.449 -0.967 1.00 91.81 70 HIS A CA 1
ATOM 544 C C . HIS A 1 70 ? -6.877 5.691 0.030 1.00 91.81 70 HIS A C 1
ATOM 546 O O . HIS A 1 70 ? -7.806 4.981 -0.355 1.00 91.81 70 HIS A O 1
ATOM 552 N N . SER A 1 71 ? -6.541 5.780 1.315 1.00 91.25 71 SER A N 1
ATOM 553 C CA . SER A 1 71 ? -7.270 5.086 2.375 1.00 91.25 71 SER A CA 1
ATOM 554 C C . SER A 1 71 ? -7.190 5.829 3.694 1.00 91.25 71 SER A C 1
ATOM 556 O O . SER A 1 71 ? -6.108 6.088 4.204 1.00 91.25 71 SER A O 1
ATOM 558 N N . ALA A 1 72 ? -8.341 6.088 4.307 1.00 93.19 72 ALA A N 1
ATOM 559 C CA . ALA A 1 72 ? -8.392 6.700 5.628 1.00 93.19 72 ALA A CA 1
ATOM 560 C C . ALA A 1 72 ? -7.995 5.743 6.767 1.00 93.19 72 ALA A C 1
ATOM 562 O O . ALA A 1 72 ? -7.768 6.211 7.876 1.00 93.19 72 ALA A O 1
ATOM 563 N N . THR A 1 73 ? -7.929 4.426 6.528 1.00 94.88 73 THR A N 1
ATOM 564 C CA . THR A 1 73 ? -7.824 3.419 7.602 1.00 94.88 73 THR A CA 1
ATOM 565 C C . THR A 1 73 ? -6.525 2.629 7.623 1.00 94.88 73 THR A C 1
ATOM 567 O O . THR A 1 73 ? -6.250 1.964 8.619 1.00 94.88 73 THR A O 1
ATOM 570 N N . VAL A 1 74 ? -5.748 2.661 6.538 1.00 96.31 74 VAL A N 1
ATOM 571 C CA . VAL A 1 74 ? -4.514 1.873 6.440 1.00 96.31 74 VAL A CA 1
ATOM 572 C C . VAL A 1 74 ? -3.480 2.415 7.424 1.00 96.31 74 VAL A C 1
ATOM 574 O O . VAL A 1 74 ? -3.141 3.593 7.390 1.00 96.31 74 VAL A O 1
ATOM 577 N N . GLU A 1 75 ? -2.973 1.525 8.272 1.00 97.56 75 GLU A N 1
ATOM 578 C CA . GLU A 1 75 ? -1.947 1.768 9.287 1.00 97.56 75 GLU A CA 1
ATOM 579 C C . GLU A 1 75 ? -0.575 1.230 8.847 1.00 97.56 75 GLU A C 1
ATOM 581 O O . GLU A 1 75 ? 0.459 1.785 9.216 1.00 97.56 75 GLU A O 1
ATOM 586 N N . GLU A 1 76 ? -0.545 0.175 8.028 1.00 97.88 76 GLU A N 1
ATOM 587 C CA . GLU A 1 76 ? 0.682 -0.444 7.525 1.00 97.88 76 GLU A CA 1
ATOM 588 C C . GLU A 1 76 ? 0.609 -0.664 6.009 1.00 97.88 76 GLU A C 1
ATOM 590 O O . GLU A 1 76 ? -0.319 -1.300 5.501 1.00 97.88 76 GLU A O 1
ATOM 595 N N . LEU A 1 77 ? 1.620 -0.174 5.292 1.00 94.69 77 LEU A N 1
ATOM 596 C CA . LEU A 1 77 ? 1.774 -0.345 3.851 1.00 94.69 77 LEU A CA 1
ATOM 597 C C . LEU A 1 77 ? 3.143 -0.947 3.526 1.00 94.69 77 LEU A C 1
ATOM 599 O O . LEU A 1 77 ? 4.184 -0.365 3.833 1.00 94.69 77 LEU A O 1
ATOM 603 N N . LEU A 1 78 ? 3.129 -2.089 2.847 1.00 93.94 78 LEU A N 1
ATOM 604 C CA . LEU A 1 78 ? 4.310 -2.739 2.296 1.00 93.94 78 LEU A CA 1
ATOM 605 C C . LEU A 1 78 ? 4.205 -2.776 0.776 1.00 93.94 78 LEU A C 1
ATOM 607 O O . LEU A 1 78 ? 3.263 -3.343 0.227 1.00 93.94 78 LEU A O 1
ATOM 611 N N . VAL A 1 79 ? 5.206 -2.230 0.101 1.00 90.56 79 VAL A N 1
ATOM 612 C CA . VAL A 1 79 ? 5.374 -2.318 -1.346 1.00 90.56 79 VAL A CA 1
ATOM 613 C C . VAL A 1 79 ? 6.736 -2.928 -1.620 1.00 90.56 79 VAL A C 1
ATOM 615 O O . VAL A 1 79 ? 7.761 -2.328 -1.300 1.00 90.56 79 VAL A O 1
ATOM 618 N N . THR A 1 80 ? 6.763 -4.115 -2.215 1.00 89.06 80 THR A N 1
ATOM 619 C CA . THR A 1 80 ? 8.006 -4.760 -2.637 1.00 89.06 80 THR A CA 1
ATOM 620 C C . THR A 1 80 ? 7.895 -5.296 -4.055 1.00 89.06 80 THR A C 1
ATOM 622 O O . THR A 1 80 ? 6.836 -5.758 -4.475 1.00 89.06 80 THR A O 1
ATOM 625 N N . GLY A 1 81 ? 8.980 -5.263 -4.818 1.00 80.81 81 GLY A N 1
ATOM 626 C CA . GLY A 1 81 ? 9.000 -5.858 -6.148 1.00 80.81 81 GLY A CA 1
ATOM 627 C C . GLY A 1 81 ? 10.306 -5.615 -6.884 1.00 80.81 81 GLY A C 1
ATOM 628 O O . GLY A 1 81 ? 10.759 -4.488 -7.006 1.00 80.81 81 GLY A O 1
ATOM 629 N N . GLU A 1 82 ? 10.891 -6.678 -7.422 1.00 70.81 82 GLU A N 1
ATOM 630 C CA . GLU A 1 82 ? 12.137 -6.597 -8.185 1.00 70.81 82 GLU A CA 1
ATOM 631 C C . GLU A 1 82 ? 11.873 -6.815 -9.683 1.00 70.81 82 GLU A C 1
ATOM 633 O O . GLU A 1 82 ? 10.955 -7.545 -10.076 1.00 70.81 82 GLU A O 1
ATOM 638 N N . GLY A 1 83 ? 12.669 -6.171 -10.538 1.00 64.62 83 GLY A N 1
ATOM 639 C CA . GLY A 1 83 ? 12.651 -6.349 -11.989 1.00 64.62 83 GLY A CA 1
ATOM 640 C C . GLY A 1 83 ? 11.687 -5.443 -12.763 1.00 64.62 83 GLY A C 1
ATOM 641 O O . GLY A 1 83 ? 11.419 -5.718 -13.935 1.00 64.62 83 GLY A O 1
ATOM 642 N N . ARG A 1 84 ? 11.144 -4.374 -12.159 1.00 68.25 84 ARG A N 1
ATOM 643 C CA . ARG A 1 84 ? 10.308 -3.368 -12.854 1.00 68.25 84 ARG A CA 1
ATOM 644 C C . ARG A 1 84 ? 10.614 -1.955 -12.407 1.00 68.25 84 ARG A C 1
ATOM 646 O O . ARG A 1 84 ? 10.914 -1.733 -11.251 1.00 68.25 84 ARG A O 1
ATOM 653 N N . ARG A 1 85 ? 10.472 -1.006 -13.335 1.00 79.75 85 ARG A N 1
ATOM 654 C CA . ARG A 1 85 ? 10.742 0.416 -13.110 1.00 79.75 85 ARG A CA 1
ATOM 655 C C . ARG A 1 85 ? 9.475 1.118 -12.636 1.00 79.75 85 ARG A C 1
ATOM 657 O O . ARG A 1 85 ? 8.704 1.599 -13.464 1.00 79.75 85 ARG A O 1
ATOM 664 N N . LEU A 1 86 ? 9.255 1.154 -11.327 1.00 84.56 86 LEU A N 1
ATOM 665 C CA . LEU A 1 86 ? 8.169 1.946 -10.757 1.00 84.56 86 LEU A CA 1
ATOM 666 C C . LEU A 1 86 ? 8.390 3.426 -11.110 1.00 84.56 86 LEU A C 1
ATOM 668 O O . LEU A 1 86 ? 9.479 3.949 -10.884 1.00 84.56 86 LEU A O 1
ATOM 672 N N . ARG A 1 87 ? 7.381 4.081 -11.686 1.00 87.75 87 ARG A N 1
ATOM 673 C CA . ARG A 1 87 ? 7.405 5.498 -12.084 1.00 87.75 87 ARG A CA 1
ATOM 674 C C . ARG A 1 87 ? 6.807 6.420 -11.040 1.00 87.75 87 ARG A C 1
ATOM 676 O O . ARG A 1 87 ? 7.151 7.599 -10.996 1.00 87.75 87 ARG A O 1
ATOM 683 N N . GLY A 1 88 ? 5.942 5.909 -10.174 1.00 87.75 88 GLY A N 1
ATOM 684 C CA . GLY A 1 88 ? 5.535 6.720 -9.046 1.00 87.75 88 GLY A CA 1
ATOM 685 C C . GLY A 1 88 ? 4.756 6.033 -7.951 1.00 87.75 88 GLY A C 1
ATOM 686 O O . GLY A 1 88 ? 4.303 4.894 -8.067 1.00 87.75 88 GLY A O 1
ATOM 687 N N . VAL A 1 89 ? 4.615 6.773 -6.862 1.00 88.19 89 VAL A N 1
ATOM 688 C CA . VAL A 1 89 ? 3.823 6.400 -5.695 1.00 88.19 89 VAL A CA 1
ATOM 689 C C . VAL A 1 89 ? 3.041 7.626 -5.245 1.00 88.19 89 VAL A C 1
ATOM 691 O O . VAL A 1 89 ? 3.633 8.670 -4.994 1.00 88.19 89 VAL A O 1
ATOM 694 N N . ASP A 1 90 ? 1.727 7.497 -5.116 1.00 90.88 90 ASP A N 1
ATOM 695 C CA . ASP A 1 90 ? 0.858 8.511 -4.526 1.00 90.88 90 ASP A CA 1
ATOM 696 C C . ASP A 1 90 ? 0.053 7.893 -3.383 1.00 90.88 90 ASP A C 1
ATOM 698 O O . ASP A 1 90 ? -0.752 6.976 -3.575 1.00 90.88 90 ASP A O 1
ATOM 702 N N . ILE A 1 91 ? 0.315 8.362 -2.168 1.00 92.44 91 ILE A N 1
ATOM 703 C CA . ILE A 1 91 ? -0.275 7.832 -0.943 1.00 92.44 91 ILE A CA 1
ATOM 704 C C . ILE A 1 91 ? -1.005 8.957 -0.221 1.00 92.44 91 ILE A C 1
ATOM 706 O O . ILE A 1 91 ? -0.402 9.951 0.170 1.00 92.44 91 ILE A O 1
ATOM 710 N N . VAL A 1 92 ? -2.290 8.740 0.041 1.00 94.94 92 VAL A N 1
ATOM 711 C CA . VAL A 1 92 ? -3.130 9.557 0.919 1.00 94.94 92 VAL A CA 1
ATOM 712 C C . VAL A 1 92 ? -3.659 8.634 2.005 1.00 94.94 92 VAL A C 1
ATOM 714 O O . VAL A 1 92 ? -4.634 7.907 1.800 1.00 94.94 92 VAL A O 1
ATOM 717 N N . ALA A 1 93 ? -2.969 8.612 3.143 1.00 95.38 93 ALA A N 1
ATOM 718 C CA . ALA A 1 93 ? -3.258 7.685 4.227 1.00 95.38 93 ALA A CA 1
ATOM 719 C C . ALA A 1 93 ? -3.000 8.327 5.599 1.00 95.38 93 ALA A C 1
ATOM 721 O O . ALA A 1 93 ? -1.917 8.176 6.165 1.00 95.38 93 ALA A O 1
ATOM 722 N N . PRO A 1 94 ? -3.982 9.061 6.157 1.00 96.12 94 PRO A N 1
ATOM 723 C CA . PRO A 1 94 ? -3.786 9.850 7.369 1.00 96.12 94 PRO A CA 1
ATOM 724 C C . PRO A 1 94 ? -3.458 9.032 8.620 1.00 96.12 94 PRO A C 1
ATOM 726 O O . PRO A 1 94 ? -2.850 9.579 9.532 1.00 96.12 94 PRO A O 1
ATOM 729 N N . LEU A 1 95 ? -3.824 7.747 8.666 1.00 97.00 95 LEU A N 1
ATOM 730 C CA . LEU A 1 95 ? -3.556 6.852 9.799 1.00 97.00 95 LEU A CA 1
ATOM 731 C C . LEU A 1 95 ? -2.350 5.925 9.584 1.00 97.00 95 LEU A C 1
ATOM 733 O O . LEU A 1 95 ? -2.096 5.058 10.420 1.00 97.00 95 LEU A O 1
ATOM 737 N N . LEU A 1 96 ? -1.609 6.092 8.486 1.00 97.69 96 LEU A N 1
ATOM 738 C CA . LEU A 1 96 ? -0.470 5.243 8.158 1.00 97.69 96 LEU A CA 1
ATOM 739 C C . LEU A 1 96 ? 0.655 5.465 9.170 1.00 97.69 96 LEU A C 1
ATOM 741 O O . LEU A 1 96 ? 1.158 6.574 9.281 1.00 97.69 96 LEU A O 1
ATOM 745 N N . LYS A 1 97 ? 1.064 4.404 9.867 1.00 97.94 97 LYS A N 1
ATOM 746 C CA . LYS A 1 97 ? 2.145 4.394 10.866 1.00 97.94 97 LYS A CA 1
ATOM 747 C C . LYS A 1 97 ? 3.427 3.790 10.317 1.00 97.94 97 LYS A C 1
ATOM 749 O O . LYS A 1 97 ? 4.522 4.217 10.681 1.00 97.94 97 LYS A O 1
ATOM 754 N N . LYS A 1 98 ? 3.301 2.783 9.447 1.00 97.81 98 LYS A N 1
ATOM 755 C CA . LYS A 1 98 ? 4.433 2.063 8.863 1.00 97.81 98 LYS A CA 1
ATOM 756 C C . LYS A 1 98 ? 4.335 2.028 7.350 1.00 97.81 98 LYS A C 1
ATOM 758 O O . LYS A 1 98 ? 3.356 1.530 6.799 1.00 97.81 98 LYS A O 1
ATOM 763 N N . PHE A 1 99 ? 5.388 2.485 6.688 1.00 95.69 99 PHE A N 1
ATOM 764 C CA . PHE A 1 99 ? 5.521 2.409 5.245 1.00 95.69 99 PHE A CA 1
ATOM 765 C C . PHE A 1 99 ? 6.870 1.809 4.848 1.00 95.69 99 PHE A C 1
ATOM 767 O O . PHE A 1 99 ? 7.932 2.261 5.280 1.00 95.69 99 PHE A O 1
ATOM 774 N N . THR A 1 100 ? 6.831 0.779 4.007 1.00 95.25 100 THR A N 1
ATOM 775 C CA . THR A 1 100 ? 8.019 0.148 3.432 1.00 95.25 100 THR A CA 1
ATOM 776 C C . THR A 1 100 ? 7.909 0.096 1.916 1.00 95.25 100 THR A C 1
ATOM 778 O O . THR A 1 100 ? 6.929 -0.426 1.387 1.00 95.25 100 THR A O 1
ATOM 781 N N . LEU A 1 101 ? 8.935 0.599 1.231 1.00 91.50 101 LEU A N 1
ATOM 782 C CA . LEU A 1 101 ? 9.077 0.558 -0.22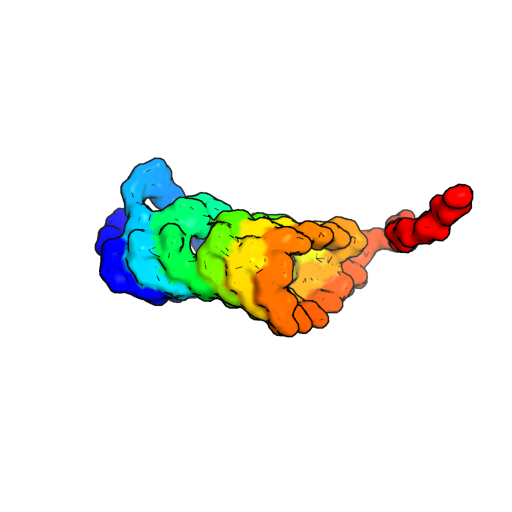1 1.00 91.50 101 LEU A CA 1
ATOM 783 C C . LEU A 1 101 ? 10.421 -0.077 -0.587 1.00 91.50 101 LEU A C 1
ATOM 785 O O . LEU A 1 101 ? 11.473 0.495 -0.304 1.00 91.50 101 LEU A O 1
ATOM 789 N N . HIS A 1 102 ? 10.381 -1.243 -1.230 1.00 90.94 102 HIS A N 1
ATOM 790 C CA . HIS A 1 102 ? 11.557 -1.924 -1.772 1.00 90.94 102 HIS A CA 1
ATOM 791 C C . HIS A 1 102 ? 11.339 -2.288 -3.244 1.00 90.94 102 HIS A C 1
ATOM 793 O O . HIS A 1 102 ? 10.683 -3.284 -3.543 1.00 90.94 102 HIS A O 1
ATOM 799 N N . SER A 1 103 ? 11.840 -1.472 -4.171 1.00 87.19 103 SER A N 1
ATOM 800 C CA . SER A 1 103 ? 11.587 -1.679 -5.603 1.00 87.19 103 SER A CA 1
ATOM 801 C C . SER A 1 103 ? 12.696 -1.137 -6.490 1.00 87.19 103 SER A C 1
ATOM 803 O O . SER A 1 103 ? 13.415 -0.213 -6.115 1.00 87.19 103 SER A O 1
ATOM 805 N N . ASP A 1 104 ? 12.790 -1.649 -7.715 1.00 86.50 104 ASP A N 1
ATOM 806 C CA . ASP A 1 104 ? 13.486 -0.900 -8.757 1.00 86.50 104 ASP A CA 1
ATOM 807 C C . ASP A 1 104 ? 12.586 0.280 -9.203 1.00 86.50 104 ASP A C 1
ATOM 809 O O . ASP A 1 104 ? 11.358 0.162 -9.278 1.00 86.50 104 ASP A O 1
ATOM 813 N N . VAL A 1 105 ? 13.173 1.450 -9.447 1.00 86.06 105 VAL A N 1
ATOM 814 C CA . VAL A 1 105 ? 12.457 2.687 -9.814 1.00 86.06 105 VAL A CA 1
ATOM 815 C C . VAL A 1 105 ? 12.982 3.246 -11.134 1.00 86.06 105 VAL A C 1
ATOM 817 O O . VAL A 1 105 ? 14.126 2.992 -11.534 1.00 86.06 105 VAL A O 1
ATOM 820 N N . SER A 1 106 ? 12.128 3.971 -11.852 1.00 86.50 106 SER A N 1
ATOM 821 C CA . SER A 1 106 ? 12.497 4.666 -13.082 1.00 86.50 106 SER A CA 1
ATOM 822 C C . SER A 1 106 ? 13.298 5.941 -12.791 1.00 86.50 106 SER A C 1
ATOM 824 O O . SER A 1 106 ? 13.330 6.445 -11.671 1.00 86.50 106 SER A O 1
ATOM 826 N N . VAL A 1 107 ? 13.969 6.472 -13.816 1.00 83.50 107 VAL A N 1
ATOM 827 C CA . VAL A 1 107 ? 14.728 7.734 -13.707 1.00 83.50 107 VAL A CA 1
ATOM 828 C C . VAL A 1 107 ? 13.797 8.927 -13.462 1.00 83.50 107 VAL A C 1
ATOM 830 O O . VAL A 1 107 ? 14.176 9.893 -12.811 1.00 83.50 107 VAL A O 1
ATOM 833 N N . ASP A 1 108 ? 12.572 8.853 -13.972 1.00 86.19 108 ASP A N 1
ATOM 834 C CA . ASP A 1 108 ? 11.496 9.828 -13.799 1.00 86.19 108 ASP A CA 1
ATOM 835 C C . ASP A 1 108 ? 10.580 9.508 -12.603 1.00 86.19 108 ASP A C 1
ATOM 837 O O . ASP A 1 108 ? 9.431 9.946 -12.579 1.00 86.19 108 ASP A O 1
ATOM 841 N N . PHE A 1 109 ? 11.072 8.749 -11.615 1.00 88.00 109 PHE A N 1
ATOM 842 C CA . PHE A 1 109 ? 10.287 8.372 -10.444 1.00 88.00 109 PHE A CA 1
ATOM 843 C C . PHE A 1 109 ? 9.811 9.596 -9.651 1.00 88.00 109 PHE A C 1
ATOM 845 O O . PHE A 1 109 ? 10.600 10.475 -9.298 1.00 88.00 109 PHE A O 1
ATOM 852 N N . SER A 1 110 ? 8.521 9.621 -9.322 1.00 89.19 110 SER A N 1
ATOM 853 C CA . SER A 1 110 ? 7.901 10.666 -8.505 1.00 89.19 110 SER A CA 1
ATOM 854 C C . SER A 1 110 ? 7.145 10.075 -7.321 1.00 89.19 110 SER A C 1
ATOM 856 O O . SER A 1 110 ? 6.531 9.014 -7.419 1.00 89.19 110 SER A O 1
ATOM 858 N N . MET A 1 111 ? 7.181 10.766 -6.183 1.00 89.69 111 MET A N 1
ATOM 859 C CA . MET A 1 111 ? 6.497 10.309 -4.981 1.00 89.69 111 MET A CA 1
ATOM 860 C C . MET A 1 111 ? 5.729 11.437 -4.292 1.00 89.69 111 MET A C 1
ATOM 862 O O . MET A 1 111 ? 6.269 12.518 -4.067 1.00 89.69 111 MET A O 1
ATOM 866 N N . SER A 1 112 ? 4.486 11.139 -3.918 1.00 93.00 112 SER A N 1
ATOM 867 C CA . SER A 1 112 ? 3.579 11.953 -3.113 1.00 93.00 112 SER A CA 1
ATOM 868 C C . SER A 1 112 ? 3.144 11.137 -1.892 1.00 93.00 112 SER A C 1
ATOM 870 O O . SER A 1 112 ? 2.681 10.002 -2.022 1.00 93.00 112 SER A O 1
ATOM 872 N N . LEU A 1 113 ? 3.347 11.684 -0.691 1.00 93.31 113 LEU A N 1
ATOM 873 C CA . LEU A 1 113 ? 3.007 11.030 0.574 1.00 93.31 113 LEU A CA 1
ATOM 874 C C . LEU A 1 113 ? 2.295 12.018 1.501 1.00 93.31 113 LEU A C 1
ATOM 876 O O . LEU A 1 113 ? 2.923 12.881 2.109 1.00 93.31 113 LEU A O 1
ATOM 880 N N . LEU A 1 114 ? 0.983 11.848 1.641 1.00 95.75 114 LEU A N 1
ATOM 881 C CA . LEU A 1 114 ? 0.131 12.557 2.587 1.00 95.75 114 LEU A CA 1
ATOM 882 C C . LEU A 1 114 ? -0.272 11.607 3.724 1.00 95.75 114 LEU A C 1
ATOM 884 O O . LEU A 1 114 ? -1.345 10.998 3.715 1.00 95.75 114 LEU A O 1
ATOM 888 N N . ALA A 1 115 ? 0.635 11.457 4.689 1.00 94.88 115 ALA A N 1
ATOM 889 C CA . ALA A 1 115 ? 0.505 10.514 5.796 1.00 94.88 115 ALA A CA 1
ATOM 890 C C . ALA A 1 115 ? 1.135 11.073 7.095 1.00 94.88 115 ALA A C 1
ATOM 892 O O . ALA A 1 115 ? 2.257 10.710 7.446 1.00 94.88 115 ALA A O 1
ATOM 893 N N . PRO A 1 116 ? 0.448 11.989 7.807 1.00 95.12 116 PRO A N 1
ATOM 894 C CA . PRO A 1 116 ? 0.983 12.689 8.982 1.00 95.12 116 PRO A CA 1
ATOM 895 C C . PRO A 1 116 ? 1.334 11.806 10.190 1.00 95.12 116 PRO A C 1
ATOM 897 O O . PRO A 1 116 ? 2.044 12.275 11.071 1.00 95.12 116 PRO A O 1
ATOM 900 N N . MET A 1 117 ? 0.843 10.564 10.256 1.00 96.31 117 MET A N 1
ATOM 901 C CA . MET A 1 117 ? 1.041 9.661 11.402 1.00 96.31 117 MET A CA 1
ATOM 902 C C . MET A 1 117 ? 2.181 8.647 11.195 1.00 96.31 117 MET A C 1
ATOM 904 O O . MET A 1 117 ? 2.316 7.717 11.988 1.00 96.31 117 MET A O 1
ATOM 908 N N . VAL A 1 118 ? 2.985 8.781 10.129 1.00 96.25 118 VAL A N 1
ATOM 909 C CA . VAL A 1 118 ? 4.045 7.808 9.816 1.00 96.25 118 VAL A CA 1
ATOM 910 C C . VAL A 1 118 ? 5.182 7.925 10.824 1.00 96.25 118 VAL A C 1
ATOM 912 O O . VAL A 1 118 ? 5.879 8.933 10.878 1.00 96.25 118 VAL A O 1
ATOM 915 N N . GLU A 1 119 ? 5.411 6.848 11.567 1.00 95.56 119 GLU A N 1
ATOM 916 C CA . GLU A 1 119 ? 6.511 6.717 12.526 1.00 95.56 119 GLU A CA 1
ATOM 917 C C . GLU A 1 119 ? 7.672 5.909 11.934 1.00 95.56 119 GLU A C 1
ATOM 919 O O . GLU A 1 119 ? 8.838 6.178 12.208 1.00 95.56 119 GLU A O 1
ATOM 924 N N . ASN A 1 120 ? 7.357 4.908 11.103 1.00 94.88 120 ASN A N 1
ATOM 925 C CA . ASN A 1 120 ? 8.326 3.969 10.550 1.00 94.88 120 ASN A CA 1
ATOM 926 C C . ASN A 1 120 ? 8.338 4.037 9.024 1.00 94.88 120 ASN A C 1
ATOM 928 O O . ASN A 1 120 ? 7.441 3.514 8.359 1.00 94.88 120 ASN A O 1
ATOM 932 N N . LEU A 1 121 ? 9.393 4.635 8.478 1.00 92.94 121 LEU A N 1
ATOM 933 C CA . LEU A 1 121 ? 9.607 4.791 7.046 1.00 92.94 121 LEU A CA 1
ATOM 934 C C . LEU A 1 121 ? 10.856 4.017 6.614 1.00 92.94 121 LEU A C 1
ATOM 936 O O . LEU A 1 121 ? 11.950 4.287 7.102 1.00 92.94 121 LEU A O 1
ATOM 940 N N . SER A 1 122 ? 10.709 3.062 5.697 1.00 92.88 122 SER A N 1
ATOM 941 C CA . SER A 1 122 ? 11.836 2.293 5.157 1.00 92.88 122 SER A CA 1
ATOM 942 C C . SER A 1 122 ? 11.805 2.271 3.638 1.00 92.88 122 SER A C 1
ATOM 944 O O . SER A 1 122 ? 10.885 1.708 3.046 1.00 92.88 122 SER A O 1
ATOM 946 N N . TRP A 1 123 ? 12.821 2.867 3.013 1.00 88.12 123 TRP A N 1
ATOM 947 C CA . TRP A 1 123 ? 12.950 2.960 1.562 1.00 88.12 123 TRP A CA 1
ATOM 948 C C . TRP A 1 123 ? 14.264 2.347 1.094 1.00 88.12 123 TRP A C 1
ATOM 950 O O . TRP A 1 123 ? 15.342 2.770 1.503 1.00 88.12 123 TRP A O 1
ATOM 960 N N . ASN A 1 124 ? 14.164 1.369 0.201 1.00 87.75 124 ASN A N 1
ATOM 961 C CA . ASN A 1 124 ? 15.291 0.774 -0.496 1.00 87.75 124 ASN A CA 1
ATOM 962 C C . ASN A 1 124 ? 14.930 0.710 -1.981 1.00 87.75 124 ASN A C 1
ATOM 964 O O . ASN A 1 124 ? 14.178 -0.155 -2.409 1.00 87.75 124 ASN A O 1
ATOM 968 N N . CYS A 1 125 ? 15.381 1.680 -2.767 1.00 83.12 125 CYS A N 1
ATOM 969 C CA . CYS A 1 125 ? 15.058 1.725 -4.188 1.00 83.12 125 CYS A CA 1
ATOM 970 C C . CYS A 1 125 ? 16.329 1.649 -5.023 1.00 83.12 125 CYS A C 1
ATOM 972 O O . CYS A 1 125 ? 17.306 2.339 -4.732 1.00 83.12 125 CYS A O 1
ATOM 974 N N . ARG A 1 126 ? 16.309 0.835 -6.081 1.00 84.38 126 ARG A N 1
ATOM 975 C CA . ARG A 1 126 ? 17.401 0.773 -7.059 1.00 84.38 126 ARG A CA 1
ATOM 976 C C . ARG A 1 126 ? 16.973 1.494 -8.324 1.00 84.38 126 ARG A C 1
ATOM 978 O O . ARG A 1 126 ? 15.948 1.168 -8.917 1.00 84.38 126 ARG A O 1
ATOM 985 N N . PHE A 1 127 ? 17.760 2.464 -8.768 1.00 74.25 127 PHE A N 1
ATOM 986 C CA . PHE A 1 127 ? 17.521 3.070 -10.071 1.00 74.25 127 PHE A CA 1
ATOM 987 C C . PHE A 1 127 ? 17.851 2.049 -11.152 1.00 74.25 127 PHE A C 1
ATOM 989 O O . PHE A 1 127 ? 18.974 1.550 -11.237 1.00 74.25 127 PHE A O 1
ATOM 996 N N . ALA A 1 128 ? 16.869 1.733 -11.989 1.00 64.50 128 ALA A N 1
ATOM 997 C CA . ALA A 1 128 ? 17.097 0.889 -13.147 1.00 64.50 128 ALA A CA 1
ATOM 998 C C . ALA A 1 128 ? 17.790 1.714 -14.242 1.00 64.50 128 ALA A C 1
ATOM 1000 O O . ALA A 1 128 ? 17.166 2.139 -15.217 1.00 64.50 128 ALA A O 1
ATOM 1001 N N . CYS A 1 129 ? 19.088 1.952 -14.072 1.00 54.31 129 CYS A N 1
ATOM 1002 C CA . CYS A 1 129 ? 19.943 2.594 -15.061 1.00 54.31 129 CYS A CA 1
ATOM 1003 C C . CYS A 1 129 ? 20.200 1.624 -16.219 1.00 54.31 129 CYS A C 1
ATOM 1005 O O . CYS A 1 129 ? 21.259 1.015 -16.297 1.00 54.31 129 CYS A O 1
ATOM 1007 N N . TRP A 1 130 ? 19.234 1.459 -17.122 1.00 52.25 130 TRP A N 1
ATOM 1008 C CA . TRP A 1 130 ? 19.505 0.851 -18.424 1.00 52.25 130 TRP A CA 1
ATOM 1009 C C . TRP A 1 130 ? 18.895 1.712 -19.536 1.00 52.25 130 TRP A C 1
ATOM 1011 O O . TRP A 1 130 ? 17.679 1.692 -19.747 1.00 52.25 130 TRP A O 1
ATOM 1021 N N . LEU A 1 131 ? 19.813 2.441 -20.189 1.00 47.91 131 LEU A N 1
ATOM 1022 C CA . LEU A 1 131 ? 19.770 3.160 -21.471 1.00 47.91 131 LEU A CA 1
ATOM 1023 C C . LEU A 1 131 ? 18.767 4.317 -21.607 1.00 47.91 131 LEU A C 1
ATOM 1025 O O . LEU A 1 131 ? 17.699 4.162 -22.182 1.00 47.91 131 LEU A O 1
ATOM 1029 N N . ASP A 1 132 ? 19.198 5.506 -21.179 1.00 45.34 132 ASP A N 1
ATOM 1030 C CA . ASP A 1 132 ? 19.051 6.709 -22.008 1.00 45.34 132 ASP A CA 1
ATOM 1031 C C . ASP A 1 132 ? 20.249 7.645 -21.733 1.00 45.34 132 ASP A C 1
ATOM 1033 O O . ASP A 1 132 ? 20.246 8.368 -20.734 1.00 45.34 132 ASP A O 1
ATOM 1037 N N . PRO A 1 133 ? 21.319 7.626 -22.553 1.00 49.91 133 PRO A N 1
ATOM 1038 C CA . PRO A 1 133 ? 22.528 8.432 -22.329 1.00 49.91 133 PRO A CA 1
ATOM 1039 C C . PRO A 1 133 ? 22.320 9.956 -22.466 1.00 49.91 133 PRO A C 1
ATOM 1041 O O . PRO A 1 133 ? 23.287 10.710 -22.404 1.00 49.91 133 PRO A O 1
ATOM 1044 N N . HIS A 1 134 ? 21.078 10.432 -22.626 1.00 49.59 134 HIS A N 1
ATOM 1045 C CA . HIS A 1 134 ? 20.763 11.834 -22.919 1.00 49.59 134 HIS A CA 1
ATOM 1046 C C . HIS A 1 134 ? 19.896 12.562 -21.883 1.00 49.59 134 HIS A C 1
ATOM 1048 O O . HIS A 1 134 ? 19.653 13.757 -22.051 1.00 49.59 134 HIS A O 1
ATOM 1054 N N . LYS A 1 135 ? 19.430 11.919 -20.802 1.00 46.88 135 LYS A N 1
ATOM 1055 C CA . LYS A 1 135 ? 18.561 12.600 -19.825 1.00 46.88 135 LYS A CA 1
ATOM 1056 C C . LYS A 1 135 ? 19.343 13.073 -18.600 1.00 46.88 135 LYS A C 1
ATOM 1058 O O . LYS A 1 135 ? 19.591 12.315 -17.668 1.00 46.88 135 LYS A O 1
ATOM 1063 N N . ALA A 1 136 ? 19.715 14.353 -18.607 1.00 42.62 136 ALA A N 1
ATOM 1064 C CA . ALA A 1 136 ? 20.239 15.039 -17.433 1.00 42.62 136 ALA A CA 1
ATOM 1065 C C . ALA A 1 136 ? 19.187 15.044 -16.308 1.00 42.62 136 ALA A C 1
ATOM 1067 O O . ALA A 1 136 ? 18.054 15.491 -16.497 1.00 42.62 136 ALA A O 1
ATOM 1068 N N . VAL A 1 137 ? 19.569 14.538 -15.135 1.00 47.94 137 VAL A N 1
ATOM 1069 C CA . VAL A 1 137 ? 18.756 14.571 -13.915 1.00 47.94 137 VAL A CA 1
ATOM 1070 C C . VAL A 1 137 ? 18.819 15.982 -13.334 1.00 47.94 137 VAL A C 1
ATOM 1072 O O . VAL A 1 137 ? 19.838 16.399 -12.791 1.00 47.94 137 VAL A O 1
ATOM 1075 N N . GLY A 1 138 ? 17.725 16.731 -13.453 1.00 38.44 138 GLY A N 1
ATOM 1076 C CA . GLY A 1 138 ? 17.542 17.990 -12.737 1.00 38.44 138 GLY A CA 1
ATOM 1077 C C . GLY A 1 138 ? 16.920 17.739 -11.365 1.00 38.44 138 GLY A C 1
ATOM 1078 O O . GLY A 1 138 ? 15.709 17.566 -11.269 1.00 38.44 138 GLY A O 1
ATOM 1079 N N . MET A 1 139 ? 17.719 17.745 -10.296 1.00 41.44 139 MET A N 1
ATOM 1080 C CA . MET A 1 139 ? 17.202 17.854 -8.926 1.00 41.44 139 MET A CA 1
ATOM 1081 C C . MET A 1 139 ? 16.871 19.322 -8.634 1.00 41.44 139 MET A C 1
ATOM 1083 O O . MET A 1 139 ? 17.773 20.151 -8.524 1.00 41.44 139 MET A O 1
ATOM 1087 N N . ARG A 1 140 ? 15.586 19.670 -8.489 1.00 38.62 140 ARG A N 1
ATOM 1088 C CA . ARG A 1 140 ? 15.182 21.004 -8.020 1.00 38.62 140 ARG A CA 1
ATOM 1089 C C . ARG A 1 140 ? 14.999 20.973 -6.503 1.00 38.62 140 ARG A C 1
ATOM 1091 O O . ARG A 1 140 ? 13.926 20.651 -6.010 1.00 38.62 140 ARG A O 1
ATOM 1098 N N . LEU A 1 141 ? 16.055 21.319 -5.770 1.00 40.62 141 LEU A N 1
ATOM 1099 C CA . LEU A 1 141 ? 15.958 21.678 -4.354 1.00 40.62 141 LEU A CA 1
ATOM 1100 C C . LEU A 1 141 ? 15.445 23.120 -4.261 1.00 40.62 141 LEU A C 1
ATOM 1102 O O . LEU A 1 141 ? 16.102 24.055 -4.719 1.00 40.62 141 LEU A O 1
ATOM 1106 N N . GLY A 1 142 ? 14.242 23.297 -3.714 1.00 38.38 142 GLY A N 1
ATOM 1107 C CA . GLY A 1 142 ? 13.677 24.613 -3.434 1.00 38.38 142 GLY A CA 1
ATOM 1108 C C . GLY A 1 142 ? 14.525 25.338 -2.392 1.00 38.38 142 GLY A C 1
ATOM 1109 O O . GLY A 1 142 ? 14.527 24.970 -1.221 1.00 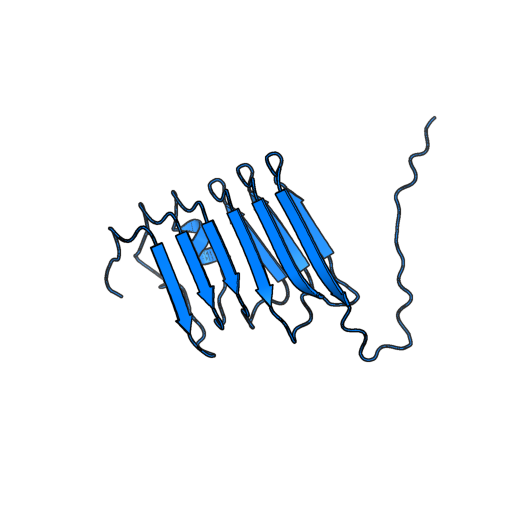38.38 142 GLY A O 1
ATOM 1110 N N . ARG A 1 143 ? 15.261 26.365 -2.820 1.00 38.94 143 ARG A N 1
ATOM 1111 C CA . ARG A 1 143 ? 15.974 27.280 -1.929 1.00 38.94 143 ARG A CA 1
ATOM 1112 C C . ARG A 1 143 ? 14.990 28.362 -1.490 1.00 38.94 143 ARG A C 1
ATOM 1114 O O . ARG A 1 143 ? 14.536 29.144 -2.320 1.00 38.94 143 ARG A O 1
ATOM 1121 N N . GLY A 1 144 ? 14.647 28.375 -0.203 1.00 45.91 144 GLY A N 1
ATOM 1122 C CA . GLY A 1 144 ? 13.929 29.488 0.413 1.00 45.91 144 GLY A CA 1
ATOM 1123 C C . GLY A 1 144 ? 14.736 30.778 0.264 1.00 45.91 144 GLY A C 1
ATOM 1124 O O . GLY A 1 144 ? 15.931 30.803 0.559 1.00 45.91 144 GLY A O 1
ATOM 1125 N N . GLY A 1 145 ? 14.086 31.825 -0.235 1.00 36.97 145 GLY A N 1
ATOM 1126 C CA . GLY A 1 145 ? 14.600 33.188 -0.262 1.00 36.97 145 GLY A CA 1
ATOM 1127 C C . GLY A 1 145 ? 13.653 34.063 0.540 1.00 36.97 145 GLY A C 1
ATOM 1128 O O . GLY A 1 145 ? 12.501 34.228 0.145 1.00 36.97 145 GLY A O 1
ATOM 1129 N N . GLY A 1 146 ? 14.133 34.546 1.684 1.00 40.03 146 GLY A N 1
ATOM 1130 C CA . GLY A 1 146 ? 13.465 35.579 2.461 1.00 40.03 146 GLY A CA 1
ATOM 1131 C C . GLY A 1 146 ? 13.550 36.939 1.772 1.00 40.03 146 GLY A C 1
ATOM 1132 O O . GLY A 1 146 ? 14.460 37.190 0.977 1.00 40.03 146 GLY A O 1
ATOM 1133 N N . ALA A 1 147 ? 12.597 37.790 2.123 1.00 45.91 147 ALA A N 1
ATOM 1134 C CA . ALA A 1 147 ? 12.693 39.239 2.083 1.00 45.91 147 ALA A CA 1
ATOM 1135 C C . ALA A 1 147 ? 12.278 39.742 3.469 1.00 45.91 147 ALA A C 1
ATOM 1137 O O . ALA A 1 147 ? 11.356 39.117 4.047 1.00 45.91 147 ALA A O 1
#